Protein AF-A0A7C1IWF7-F1 (afdb_monomer)

Mean predicted aligned error: 3.62 Å

Nearest PDB structures (foldseek):
  7qru-assembly1_B  TM=9.200E-01  e=1.055E-03  Alkalihalophilus pseudofirmus
  6z16-assembly1_b  TM=9.187E-01  e=1.264E-03  Anoxybacillus flavithermus WK1
  7d3u-assembly1_A  TM=8.745E-01  e=8.180E-02  Dietzia sp. DQ12-45-1b
  9dm1-assembly1_P  TM=3.707E-01  e=2.892E+00  Mycolicibacterium smegmatis MC2 155

Solvent-accessible surface area (backbone atoms only — not comparable to full-atom values): 3569 Å² total; per-residue (Å²): 136,84,53,68,66,52,41,54,48,33,65,59,43,32,62,53,35,44,56,49,14,54,50,26,35,65,41,30,80,85,45,90,50,16,66,66,57,12,49,55,42,46,48,46,35,52,55,49,31,21,75,51,68,32,61,71,54,34,34,59,76,66,70,54,88,129

pLDDT: mean 93.24, std 8.2, range [57.25, 98.31]

Secondary structure (DSSP, 8-state):
---HHHHHHHHHHHHHHHHHHHHHHHHTTTSS--HHHHHHHHHHHHHHHHHHH-HHHHHHHTT---

Sequence (66 aa):
MTSLILRTTARYLTPLLLIFSVFLFWRGHNQPGGGFAGGLVAAVPFAIFSIAFGAAEARRVLHVET

Foldseek 3Di:
DQDPVLLVCLVVVLVVLLVVLVVLCVCVVPDHGHDVNSVVSNVVSLVSNCVNPNPVVSCVVVVPDD

Structure (mmCIF, N/CA/C/O backbone):
data_AF-A0A7C1IWF7-F1
#
_entry.id   AF-A0A7C1IWF7-F1
#
loop_
_atom_site.group_PDB
_atom_site.id
_atom_site.type_symbol
_atom_site.label_atom_id
_atom_site.label_alt_id
_atom_site.label_comp_id
_atom_site.label_asym_id
_atom_site.label_entity_id
_atom_site.label_seq_id
_atom_site.pdbx_PDB_ins_code
_atom_site.Cartn_x
_atom_site.Cartn_y
_atom_site.Cartn_z
_atom_site.occupancy
_atom_site.B_iso_or_equiv
_atom_site.auth_seq_id
_atom_site.auth_comp_id
_atom_site.auth_asym_id
_atom_site.auth_atom_id
_atom_site.pdbx_PDB_model_num
ATOM 1 N N . MET A 1 1 ? -10.337 2.225 20.007 1.00 57.25 1 MET A N 1
ATOM 2 C CA . MET A 1 1 ? -10.751 3.546 19.486 1.00 57.25 1 MET A CA 1
ATOM 3 C C . MET A 1 1 ? -10.769 3.494 17.965 1.00 57.25 1 MET A C 1
ATOM 5 O O . MET A 1 1 ? -9.713 3.371 17.361 1.00 57.25 1 MET A O 1
ATOM 9 N N . THR A 1 2 ? -11.942 3.518 17.334 1.00 73.38 2 THR A N 1
ATOM 10 C CA . THR A 1 2 ? -12.068 3.542 15.866 1.00 73.38 2 THR A CA 1
ATOM 11 C C . THR A 1 2 ? -12.176 4.984 15.381 1.00 73.38 2 THR A C 1
ATOM 13 O O . THR A 1 2 ? -13.215 5.613 15.554 1.00 73.38 2 THR A O 1
ATOM 16 N N . SER A 1 3 ? -11.106 5.521 14.790 1.00 93.81 3 SER A N 1
ATOM 17 C CA . SER A 1 3 ? -11.115 6.871 14.208 1.00 93.81 3 SER A CA 1
ATOM 18 C C . SER A 1 3 ? -11.827 6.874 12.853 1.00 93.81 3 SER A C 1
ATOM 20 O O . SER A 1 3 ? -11.414 6.168 11.928 1.00 93.81 3 SER A O 1
ATOM 22 N N . LEU A 1 4 ? -12.883 7.686 12.731 1.00 94.81 4 LEU A N 1
ATOM 23 C CA . LEU A 1 4 ? -13.633 7.865 11.482 1.00 94.81 4 LEU A CA 1
ATOM 24 C C . LEU A 1 4 ? -12.745 8.438 10.372 1.00 94.81 4 LEU A C 1
ATOM 26 O O . LEU A 1 4 ? -12.797 7.963 9.238 1.00 94.81 4 LEU A O 1
ATOM 30 N N . ILE A 1 5 ? -11.898 9.412 10.716 1.00 95.88 5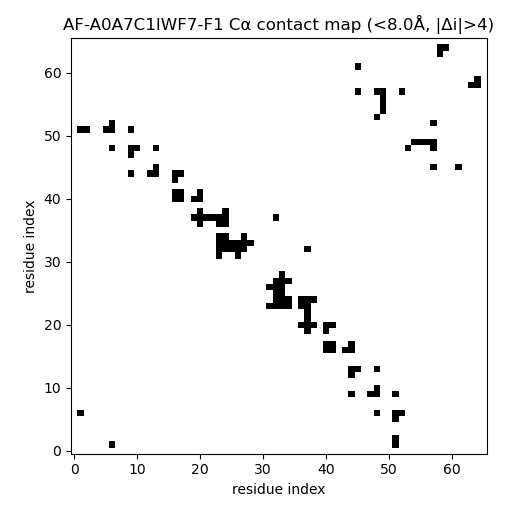 ILE A N 1
ATOM 31 C CA . ILE A 1 5 ? -10.968 10.045 9.776 1.00 95.88 5 ILE A CA 1
ATOM 32 C C . ILE A 1 5 ? -9.980 8.998 9.263 1.00 95.88 5 ILE A C 1
ATOM 34 O O . ILE A 1 5 ? -9.861 8.815 8.057 1.00 95.88 5 ILE A O 1
ATOM 38 N N . LEU A 1 6 ? -9.340 8.239 10.161 1.00 94.88 6 LEU A N 1
ATOM 39 C CA . LEU A 1 6 ? -8.352 7.229 9.771 1.00 94.88 6 LEU A CA 1
ATOM 40 C C . LEU A 1 6 ? -8.962 6.151 8.869 1.00 94.88 6 LEU A C 1
ATOM 42 O O . LEU A 1 6 ? -8.380 5.808 7.844 1.00 94.88 6 LEU A O 1
ATOM 46 N N . ARG A 1 7 ? -10.140 5.629 9.227 1.00 95.38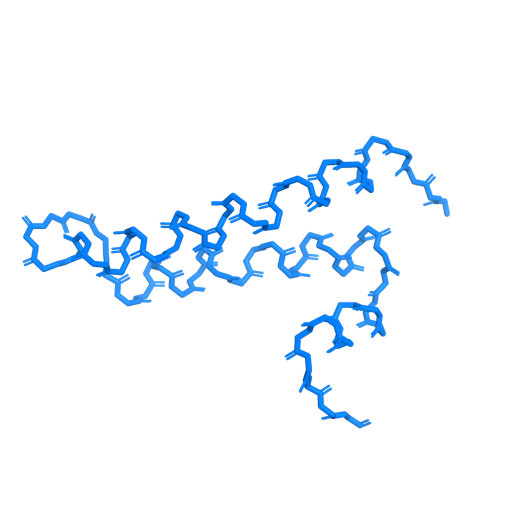 7 ARG A N 1
ATOM 47 C CA . ARG A 1 7 ? -10.818 4.581 8.448 1.00 95.38 7 ARG A CA 1
ATOM 48 C C . ARG A 1 7 ? -11.237 5.063 7.066 1.00 95.38 7 ARG A C 1
ATOM 50 O O . ARG A 1 7 ? -11.051 4.342 6.087 1.00 95.38 7 ARG A O 1
ATOM 57 N N . THR A 1 8 ? -11.772 6.277 6.987 1.00 96.31 8 THR A N 1
ATOM 58 C CA . THR A 1 8 ? -12.170 6.888 5.714 1.00 96.31 8 THR A CA 1
ATOM 59 C C . THR A 1 8 ? -10.948 7.119 4.829 1.00 96.31 8 THR A C 1
ATOM 61 O O . THR A 1 8 ? -10.926 6.673 3.683 1.00 96.31 8 THR A O 1
ATOM 64 N N . THR A 1 9 ? -9.892 7.718 5.380 1.00 96.31 9 THR A N 1
ATOM 65 C CA . THR A 1 9 ? -8.639 7.972 4.662 1.00 96.31 9 THR A CA 1
ATOM 66 C C . THR A 1 9 ? -7.976 6.678 4.199 1.00 96.3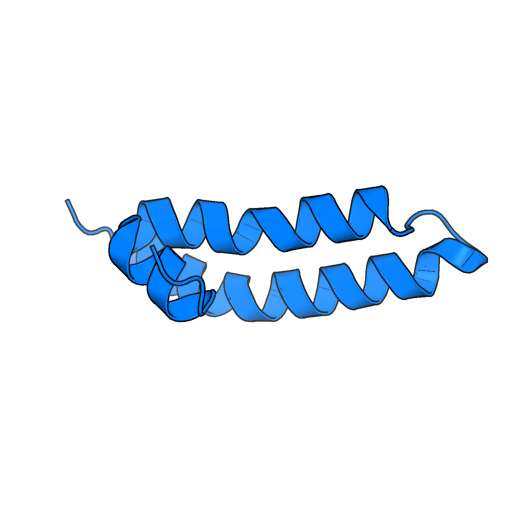1 9 THR A C 1
ATOM 68 O O . THR A 1 9 ? -7.596 6.581 3.037 1.00 96.31 9 THR A O 1
ATOM 71 N N . ALA A 1 10 ? -7.891 5.651 5.050 1.00 95.38 10 ALA A N 1
ATOM 72 C CA . ALA A 1 10 ? -7.312 4.357 4.686 1.00 95.38 10 ALA A CA 1
ATOM 73 C C . ALA A 1 10 ? -8.051 3.703 3.506 1.00 95.38 10 ALA A C 1
ATOM 75 O O . ALA A 1 10 ? 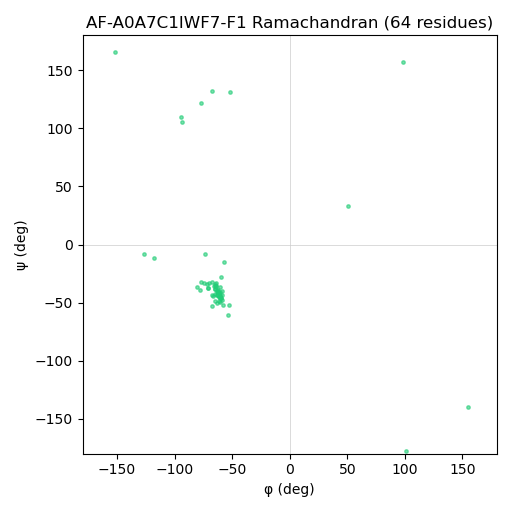-7.414 3.166 2.598 1.00 95.38 10 ALA A O 1
ATOM 76 N N . ARG A 1 11 ? -9.388 3.795 3.473 1.00 94.69 11 ARG A N 1
ATOM 77 C CA . ARG A 1 11 ? -10.208 3.231 2.390 1.00 94.69 11 ARG A CA 1
ATOM 78 C C . ARG A 1 11 ? -9.952 3.918 1.043 1.00 94.69 11 ARG A C 1
ATOM 80 O O . ARG A 1 11 ? -9.895 3.222 0.035 1.00 94.69 11 ARG A O 1
ATOM 87 N N . TYR A 1 12 ? -9.748 5.237 1.021 1.00 96.44 12 TYR A N 1
ATOM 88 C CA . TYR A 1 12 ? -9.425 5.973 -0.211 1.00 96.44 12 TYR A CA 1
ATOM 89 C C . TYR A 1 12 ? -7.946 5.880 -0.611 1.00 96.44 12 TYR A C 1
ATOM 91 O O . TYR A 1 12 ? -7.638 5.771 -1.797 1.00 96.44 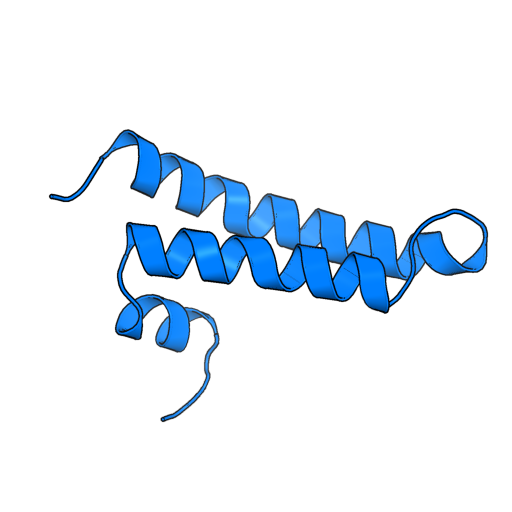12 TYR A O 1
ATOM 99 N N . LEU A 1 13 ? -7.024 5.877 0.357 1.00 96.38 13 LEU A N 1
ATOM 100 C CA . LEU A 1 13 ? -5.589 5.758 0.084 1.00 96.38 13 LEU A CA 1
ATOM 101 C C . LEU A 1 13 ? -5.210 4.390 -0.477 1.00 96.38 13 LEU A C 1
ATOM 103 O O . LEU A 1 13 ? -4.286 4.312 -1.279 1.00 96.38 13 LEU A O 1
ATOM 107 N N . THR A 1 14 ? -5.908 3.324 -0.079 1.00 95.75 14 THR A N 1
ATOM 108 C CA . THR A 1 14 ? -5.587 1.959 -0.518 1.00 95.75 14 THR A CA 1
ATOM 109 C C . THR A 1 14 ? -5.526 1.823 -2.046 1.00 95.75 14 THR A C 1
ATOM 111 O O . THR A 1 14 ? -4.450 1.520 -2.559 1.00 95.75 14 THR A O 1
ATOM 114 N N . PRO A 1 15 ? -6.602 2.093 -2.811 1.00 96.56 15 PRO A N 1
ATOM 115 C CA . PRO A 1 15 ? -6.544 2.000 -4.270 1.00 96.56 15 PRO A CA 1
ATOM 116 C C . PRO A 1 15 ? -5.594 3.034 -4.893 1.00 96.56 15 PRO A C 1
ATOM 118 O O . PRO A 1 15 ? -4.898 2.714 -5.853 1.00 96.56 15 PRO A O 1
ATOM 121 N N . LEU A 1 16 ? -5.510 4.248 -4.335 1.00 98.06 16 LEU A N 1
ATOM 122 C CA . LEU A 1 16 ? -4.635 5.305 -4.851 1.00 98.06 16 LEU A CA 1
ATOM 123 C C . LEU A 1 16 ? -3.153 4.901 -4.807 1.00 98.06 16 LEU A C 1
ATOM 125 O O . LEU A 1 16 ? -2.441 5.038 -5.802 1.00 98.06 16 LEU A O 1
ATOM 129 N N . LEU A 1 17 ? -2.690 4.387 -3.665 1.00 97.94 17 LEU A N 1
ATOM 130 C CA . LEU A 1 17 ? -1.299 3.975 -3.478 1.00 97.94 17 LEU A CA 1
ATOM 131 C C . LEU A 1 17 ? -0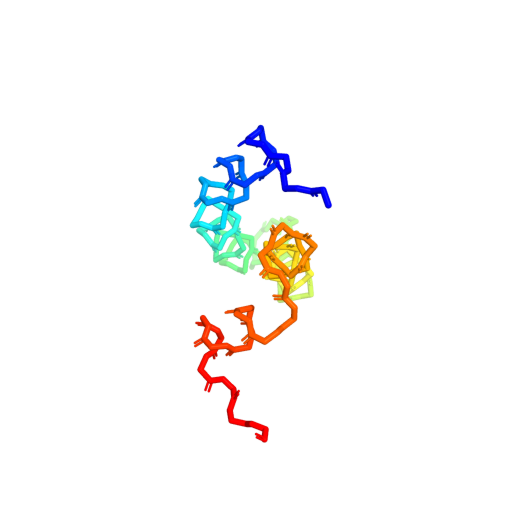.957 2.722 -4.288 1.00 97.94 17 LEU A C 1
ATOM 133 O O . LEU A 1 17 ? 0.161 2.619 -4.785 1.00 97.94 17 LEU A O 1
ATOM 137 N N . LEU A 1 18 ? -1.909 1.805 -4.481 1.00 97.38 18 LEU A N 1
ATOM 138 C CA . LEU A 1 18 ? -1.707 0.643 -5.350 1.00 97.38 18 LEU A CA 1
ATOM 139 C C . LEU A 1 18 ? -1.553 1.053 -6.820 1.00 97.38 18 LEU A C 1
ATOM 141 O O . LEU A 1 18 ? -0.620 0.602 -7.482 1.00 97.38 18 LEU A O 1
ATOM 145 N N . ILE A 1 19 ? -2.394 1.965 -7.317 1.00 98.31 19 ILE A N 1
ATOM 146 C CA . ILE A 1 19 ? -2.244 2.522 -8.672 1.00 98.31 19 ILE A CA 1
ATOM 147 C C . ILE A 1 19 ? -0.891 3.232 -8.805 1.00 98.31 19 ILE A C 1
ATOM 149 O O . ILE A 1 19 ? -0.174 3.040 -9.789 1.00 98.31 19 ILE A O 1
ATOM 153 N N . PHE A 1 20 ? -0.505 4.018 -7.798 1.00 98.19 20 PHE A N 1
ATOM 154 C CA . PHE A 1 20 ? 0.774 4.723 -7.807 1.00 98.19 20 PHE A CA 1
ATOM 155 C C . PHE A 1 20 ? 1.980 3.772 -7.749 1.00 98.19 20 PHE A C 1
ATOM 157 O O . PHE A 1 20 ? 2.984 4.010 -8.417 1.00 98.19 20 PHE A O 1
ATOM 164 N N . SER A 1 21 ? 1.875 2.661 -7.018 1.00 98.19 21 SER A N 1
ATOM 165 C CA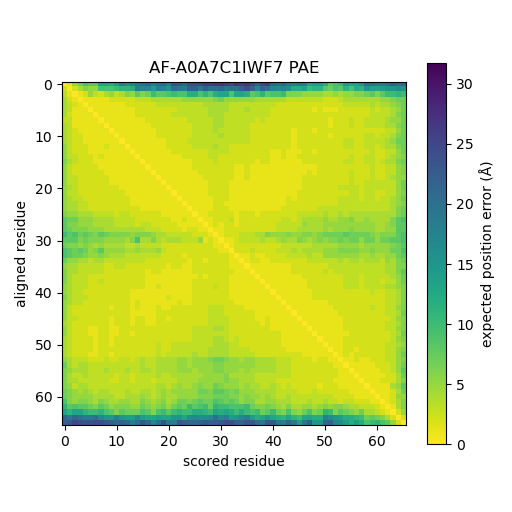 . SER A 1 21 ? 2.887 1.602 -7.004 1.00 98.19 21 SER A CA 1
ATOM 166 C C . SER A 1 21 ? 3.100 1.001 -8.398 1.00 98.19 21 SER A C 1
ATOM 168 O O . SER A 1 21 ? 4.242 0.904 -8.852 1.00 98.19 21 SER A O 1
ATOM 170 N N . VAL A 1 22 ? 2.017 0.682 -9.118 1.00 98.12 22 VAL A N 1
ATOM 171 C CA . VAL A 1 22 ? 2.091 0.176 -10.501 1.00 98.12 22 VAL A CA 1
ATOM 172 C C . VAL A 1 22 ? 2.726 1.212 -11.430 1.00 98.12 22 VAL A C 1
ATOM 174 O O . VAL A 1 22 ? 3.580 0.872 -12.251 1.00 98.12 22 VAL A O 1
ATOM 177 N N . PHE A 1 23 ? 2.375 2.490 -11.267 1.00 97.81 23 PHE A N 1
ATOM 178 C CA . PHE A 1 23 ? 3.017 3.581 -11.999 1.00 97.81 23 PHE A CA 1
ATOM 179 C C . PHE A 1 23 ? 4.531 3.641 -11.739 1.00 97.81 23 PHE A C 1
ATOM 181 O O . PHE A 1 23 ? 5.309 3.721 -12.691 1.00 97.81 23 PHE A O 1
ATOM 188 N N . LEU A 1 24 ? 4.968 3.566 -10.476 1.00 98.00 24 LEU A N 1
ATOM 189 C CA . LEU A 1 24 ? 6.392 3.576 -10.117 1.00 98.00 24 LEU A CA 1
ATOM 190 C C . LEU A 1 24 ? 7.138 2.362 -10.669 1.00 98.00 24 LEU A C 1
ATOM 192 O O . LEU A 1 24 ? 8.270 2.507 -11.139 1.00 98.00 24 LEU A O 1
ATOM 196 N N . PHE A 1 25 ? 6.506 1.188 -10.641 1.00 98.06 25 PHE A N 1
ATOM 197 C CA . PHE A 1 25 ? 7.051 -0.029 -11.228 1.00 98.06 25 PHE A CA 1
ATOM 198 C C . PHE A 1 25 ? 7.325 0.160 -12.725 1.00 98.06 25 PHE A C 1
ATOM 200 O O . PHE A 1 25 ? 8.453 -0.045 -13.174 1.00 98.06 25 PHE A O 1
ATOM 207 N N . TRP A 1 26 ? 6.330 0.633 -13.485 1.00 97.44 26 TRP A N 1
ATOM 208 C CA . TRP A 1 26 ? 6.460 0.812 -14.934 1.00 97.44 26 TRP A CA 1
ATOM 209 C C . TRP A 1 26 ? 7.453 1.922 -15.296 1.00 97.44 26 TRP A C 1
ATOM 211 O O . TRP A 1 26 ? 8.306 1.743 -16.171 1.00 97.44 26 TRP A O 1
ATOM 221 N N . ARG A 1 27 ? 7.386 3.060 -14.590 1.00 96.56 27 ARG A N 1
ATOM 222 C CA . ARG A 1 27 ? 8.256 4.230 -14.795 1.00 96.56 27 ARG A CA 1
ATOM 223 C C . ARG A 1 27 ? 9.742 3.914 -14.590 1.00 96.56 27 ARG A C 1
ATOM 225 O O . ARG A 1 27 ? 10.582 4.542 -15.236 1.00 96.56 27 ARG A O 1
ATOM 232 N N . GLY A 1 28 ? 10.052 2.927 -13.747 1.00 96.94 28 GLY A N 1
ATOM 233 C CA . GLY A 1 28 ? 11.411 2.537 -13.365 1.00 96.94 28 GLY A CA 1
ATOM 234 C C . GLY A 1 28 ? 12.355 2.147 -14.503 1.00 96.94 28 GLY A C 1
ATOM 235 O O . GLY A 1 28 ? 13.559 2.105 -14.286 1.00 96.94 28 GLY A O 1
ATOM 236 N N . HIS A 1 29 ? 11.841 1.886 -15.708 1.00 95.75 29 HIS A N 1
ATOM 237 C CA . HIS A 1 29 ? 12.671 1.545 -16.868 1.00 95.75 29 HIS A CA 1
ATOM 238 C C . HIS A 1 29 ? 13.463 2.736 -17.420 1.00 95.75 29 HIS A C 1
ATOM 240 O O . HIS A 1 29 ? 14.570 2.558 -17.910 1.00 95.75 29 HIS A O 1
ATOM 246 N N . ASN A 1 30 ? 12.901 3.947 -17.351 1.00 96.00 30 ASN A N 1
ATOM 247 C CA . ASN A 1 30 ? 13.459 5.132 -18.021 1.00 96.00 30 ASN A CA 1
ATOM 248 C C . ASN A 1 30 ? 13.682 6.317 -17.069 1.00 96.00 30 ASN A C 1
ATOM 250 O O . ASN A 1 30 ? 14.186 7.365 -17.474 1.00 96.00 30 ASN A O 1
ATOM 254 N N . GLN A 1 31 ? 13.211 6.205 -15.829 1.00 96.12 31 GLN A N 1
ATOM 255 C CA . GLN A 1 31 ? 13.122 7.287 -14.854 1.00 96.12 31 GLN A CA 1
ATOM 256 C C . GLN A 1 31 ? 13.225 6.713 -13.430 1.00 96.12 31 GLN A C 1
ATOM 258 O O . GLN A 1 31 ? 13.026 5.511 -13.250 1.00 96.12 31 GLN A O 1
ATOM 263 N N . PRO A 1 32 ? 13.462 7.549 -12.399 1.00 94.19 32 PRO A N 1
ATOM 264 C CA . PRO A 1 32 ? 13.422 7.101 -11.009 1.00 94.19 32 PRO A CA 1
ATOM 265 C C . PRO A 1 32 ? 12.115 6.365 -10.675 1.00 94.19 32 PRO A C 1
ATOM 267 O O . PRO A 1 32 ? 11.023 6.840 -11.000 1.00 94.19 32 PRO A O 1
ATOM 270 N N . GLY A 1 33 ? 12.240 5.199 -10.041 1.00 95.12 33 GLY A N 1
ATOM 271 C CA . GLY A 1 33 ? 11.140 4.273 -9.776 1.00 95.12 33 GLY A CA 1
ATOM 272 C C . GLY A 1 33 ? 11.651 2.840 -9.616 1.00 95.12 33 GLY A C 1
ATOM 273 O O . GLY A 1 33 ? 12.703 2.615 -9.019 1.00 95.12 33 GLY A O 1
ATOM 274 N N . GLY A 1 34 ? 10.912 1.878 -10.168 1.00 97.06 34 GLY A N 1
ATOM 275 C CA . GLY A 1 34 ? 11.312 0.473 -10.266 1.00 97.06 34 GLY A CA 1
ATOM 276 C C . GLY A 1 34 ? 10.672 -0.434 -9.220 1.00 97.06 34 GLY A C 1
ATOM 277 O O . GLY A 1 34 ? 9.855 -0.005 -8.403 1.00 97.06 34 GLY A O 1
ATOM 278 N N . GLY A 1 35 ? 11.052 -1.714 -9.258 1.00 96.88 35 GLY A N 1
ATOM 279 C CA . GLY A 1 35 ? 10.443 -2.769 -8.444 1.00 96.88 35 GLY A CA 1
ATOM 280 C C . GLY A 1 35 ? 10.556 -2.551 -6.938 1.00 96.88 35 GLY A C 1
ATOM 281 O O . GLY A 1 35 ? 9.581 -2.753 -6.223 1.00 96.88 35 GLY A O 1
ATOM 282 N N . PHE A 1 36 ? 11.705 -2.075 -6.455 1.00 96.62 36 PHE A N 1
ATOM 283 C CA . PHE A 1 36 ? 11.905 -1.832 -5.025 1.00 96.62 36 PHE A CA 1
ATOM 284 C C . PHE A 1 36 ? 11.037 -0.677 -4.506 1.00 96.62 36 PHE A C 1
ATOM 286 O O . PHE A 1 36 ? 10.259 -0.859 -3.572 1.00 96.62 36 PHE A O 1
ATOM 293 N N . ALA A 1 37 ? 11.107 0.496 -5.146 1.00 96.94 37 ALA A N 1
ATOM 294 C CA . ALA A 1 37 ? 10.300 1.654 -4.760 1.00 96.94 37 ALA A CA 1
ATOM 295 C C . ALA A 1 37 ? 8.794 1.379 -4.920 1.00 96.94 37 ALA A C 1
ATOM 297 O O . ALA A 1 37 ? 8.012 1.685 -4.020 1.00 96.94 37 ALA A O 1
ATOM 298 N N . GLY A 1 38 ? 8.392 0.746 -6.028 1.00 97.81 38 GLY A N 1
ATOM 299 C CA . GLY A 1 38 ? 7.013 0.313 -6.249 1.00 97.81 38 GLY A CA 1
ATOM 300 C C . GLY A 1 38 ? 6.542 -0.681 -5.185 1.00 97.81 38 GLY A C 1
ATOM 301 O O . GLY A 1 38 ? 5.456 -0.509 -4.637 1.00 97.81 38 GLY A O 1
ATOM 302 N N . GLY A 1 39 ? 7.370 -1.664 -4.824 1.00 97.50 39 GLY A N 1
ATOM 303 C CA . GLY A 1 39 ? 7.069 -2.651 -3.784 1.00 97.50 39 GLY A CA 1
ATOM 304 C C . GLY A 1 39 ? 6.900 -2.034 -2.393 1.00 97.50 39 GLY A C 1
ATOM 305 O O . GLY A 1 39 ? 5.938 -2.352 -1.696 1.00 97.50 39 GLY A O 1
ATOM 306 N N . LEU A 1 40 ? 7.769 -1.091 -2.009 1.00 97.81 40 LEU A N 1
ATOM 307 C CA . LEU A 1 40 ? 7.613 -0.349 -0.753 1.00 97.81 40 LEU A CA 1
ATOM 308 C C . LEU A 1 40 ? 6.291 0.424 -0.725 1.00 97.81 40 LEU A C 1
ATOM 310 O O . LEU A 1 40 ? 5.545 0.332 0.248 1.00 97.81 40 LEU A O 1
ATOM 314 N N . VAL A 1 41 ? 5.960 1.132 -1.809 1.00 97.94 41 VAL A N 1
ATOM 315 C CA . VAL A 1 41 ? 4.692 1.870 -1.917 1.00 97.94 41 VAL A CA 1
ATOM 316 C C . VAL A 1 41 ? 3.483 0.930 -1.924 1.00 97.94 41 VAL A C 1
ATOM 318 O O . VAL A 1 41 ? 2.463 1.282 -1.339 1.00 97.94 41 VAL A O 1
ATOM 321 N N . ALA A 1 42 ? 3.591 -0.272 -2.502 1.00 97.00 42 ALA A N 1
ATOM 322 C CA . ALA A 1 42 ? 2.536 -1.286 -2.441 1.00 97.00 42 ALA A CA 1
ATOM 323 C C . ALA A 1 42 ? 2.279 -1.784 -1.012 1.00 97.00 42 ALA A C 1
ATOM 325 O O . ALA A 1 42 ? 1.137 -2.081 -0.679 1.00 97.00 42 ALA A O 1
ATOM 326 N N . ALA A 1 43 ? 3.302 -1.853 -0.154 1.00 96.69 43 ALA A N 1
ATOM 327 C CA . ALA A 1 43 ? 3.161 -2.319 1.228 1.00 96.69 43 ALA A CA 1
ATOM 328 C C . ALA A 1 43 ? 2.475 -1.290 2.154 1.00 96.69 43 ALA A C 1
ATOM 330 O O . ALA A 1 43 ? 1.725 -1.665 3.060 1.00 96.69 43 ALA A O 1
ATOM 331 N N . VAL A 1 44 ? 2.694 0.009 1.917 1.00 97.00 44 VAL A N 1
ATOM 332 C CA . VAL A 1 44 ? 2.148 1.116 2.728 1.00 97.00 44 VAL A CA 1
ATOM 333 C C . VAL A 1 44 ? 0.622 1.068 2.922 1.00 97.00 44 VAL A C 1
ATOM 335 O O . VAL A 1 44 ? 0.188 1.151 4.076 1.00 97.00 44 VAL A O 1
ATOM 338 N N . PRO A 1 45 ? -0.226 0.942 1.879 1.00 95.69 45 PRO A N 1
ATOM 339 C CA . PRO A 1 45 ? -1.674 0.944 2.063 1.00 95.69 45 PRO A CA 1
ATOM 340 C C . PRO A 1 45 ? -2.151 -0.201 2.957 1.00 95.69 45 PRO A C 1
ATOM 342 O O . PRO A 1 45 ? -3.031 0.021 3.783 1.00 95.69 45 PRO A O 1
ATOM 345 N N . PHE A 1 46 ? -1.537 -1.384 2.879 1.00 95.00 46 PHE A N 1
ATOM 346 C CA . PHE A 1 46 ? -1.889 -2.513 3.745 1.00 95.00 46 PHE A CA 1
ATOM 347 C C . PHE A 1 46 ? -1.453 -2.297 5.195 1.00 95.00 46 PHE A C 1
ATOM 349 O O . PHE A 1 46 ? -2.208 -2.625 6.112 1.00 95.00 46 PHE A O 1
ATOM 356 N N . ALA A 1 47 ? -0.288 -1.680 5.421 1.00 95.31 47 ALA A N 1
ATOM 357 C CA . 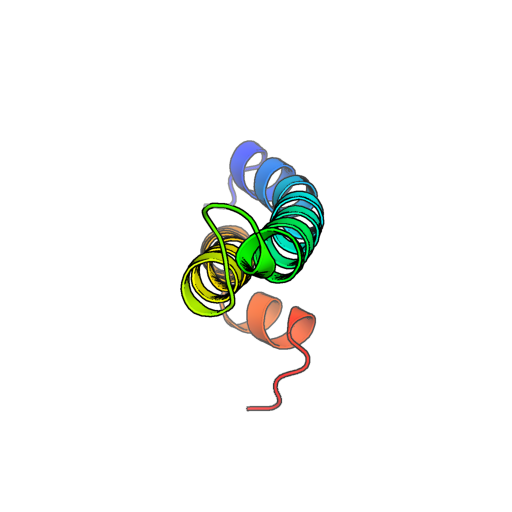ALA A 1 47 ? 0.138 -1.284 6.761 1.00 95.31 47 ALA A CA 1
ATOM 358 C C . ALA A 1 47 ? -0.859 -0.289 7.383 1.00 95.31 47 ALA A C 1
ATOM 360 O O . ALA A 1 47 ? -1.362 -0.525 8.483 1.00 95.31 47 ALA A O 1
ATOM 361 N N . ILE A 1 48 ? -1.238 0.764 6.649 1.00 94.75 48 ILE A N 1
ATOM 362 C CA . ILE A 1 48 ? -2.236 1.752 7.098 1.00 94.75 48 ILE A CA 1
ATOM 363 C C . ILE A 1 48 ? -3.603 1.088 7.329 1.00 94.75 48 ILE A C 1
ATOM 365 O O . ILE A 1 48 ? -4.251 1.337 8.349 1.00 94.75 48 ILE A O 1
ATOM 369 N N . PHE A 1 49 ? -4.038 0.215 6.417 1.00 95.12 49 PHE A N 1
ATOM 370 C CA . PHE A 1 49 ? -5.306 -0.504 6.529 1.00 95.12 49 PHE A CA 1
ATOM 371 C C . PHE A 1 49 ? -5.333 -1.410 7.767 1.00 95.12 49 PHE A C 1
ATOM 373 O O . PHE A 1 49 ? -6.339 -1.442 8.477 1.00 95.12 49 PHE A O 1
ATOM 380 N N . SER A 1 50 ? -4.218 -2.073 8.093 1.00 94.81 50 SER A N 1
ATOM 381 C CA . SER A 1 50 ? -4.095 -2.904 9.297 1.00 94.81 50 SER A CA 1
ATOM 382 C C . SER A 1 50 ? -4.216 -2.099 10.594 1.00 94.81 50 SER A C 1
ATOM 384 O O . SER A 1 50 ? -4.850 -2.562 11.540 1.00 94.81 50 SER A O 1
ATOM 386 N N . ILE A 1 51 ? -3.702 -0.865 10.626 1.00 94.69 51 ILE A N 1
ATOM 387 C CA . ILE A 1 51 ? -3.841 0.043 11.775 1.00 94.69 51 ILE A CA 1
ATOM 388 C C . ILE A 1 51 ? -5.293 0.545 11.889 1.00 94.69 51 ILE A C 1
ATOM 390 O O . ILE A 1 51 ? -5.824 0.685 12.990 1.00 94.69 51 ILE A O 1
ATOM 394 N N . ALA A 1 52 ? -5.962 0.797 10.759 1.00 94.94 52 ALA A N 1
ATOM 395 C CA . ALA A 1 52 ? -7.319 1.347 10.724 1.00 94.94 52 ALA A CA 1
ATOM 396 C C . ALA A 1 52 ? -8.430 0.312 11.016 1.00 94.94 52 ALA A C 1
ATOM 398 O O . ALA A 1 52 ? -9.428 0.630 11.685 1.00 94.94 52 ALA A O 1
ATOM 399 N N . PHE A 1 53 ? -8.275 -0.913 10.505 1.00 94.00 53 PHE A N 1
ATOM 400 C CA . PHE A 1 53 ? -9.295 -1.972 10.519 1.00 94.00 53 PHE A CA 1
ATOM 401 C C . PHE A 1 53 ? -8.884 -3.225 11.303 1.00 94.00 53 PHE A C 1
ATOM 403 O O . PHE A 1 53 ? -9.749 -4.036 11.626 1.00 94.00 53 PHE A O 1
ATOM 410 N N . GLY A 1 54 ? -7.611 -3.353 11.676 1.00 92.94 54 GLY A N 1
ATOM 411 C CA . GLY A 1 54 ? -7.058 -4.525 12.349 1.00 92.94 54 GLY A CA 1
ATOM 412 C C . GLY A 1 54 ? -6.339 -5.475 11.388 1.00 92.94 54 GLY A C 1
ATOM 413 O O . GLY A 1 54 ? -6.602 -5.509 10.185 1.00 92.94 54 GLY A O 1
ATOM 414 N N . ALA A 1 55 ? -5.424 -6.278 11.938 1.00 91.62 55 ALA A N 1
ATOM 415 C CA . ALA A 1 55 ? -4.587 -7.191 11.161 1.00 91.62 55 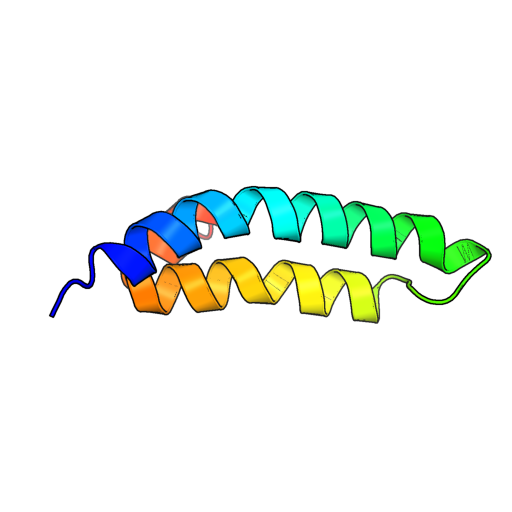ALA A CA 1
ATOM 416 C C . ALA A 1 55 ? -5.388 -8.301 10.460 1.00 91.62 55 ALA A C 1
ATOM 418 O O . ALA A 1 55 ? -5.084 -8.632 9.319 1.00 91.62 55 ALA A O 1
ATOM 419 N N . ALA A 1 56 ? -6.422 -8.847 11.112 1.00 91.12 56 ALA A N 1
ATOM 420 C CA . ALA A 1 56 ? -7.277 -9.880 10.522 1.00 91.12 56 ALA A CA 1
ATOM 421 C C . ALA A 1 56 ? -7.951 -9.384 9.235 1.00 91.12 56 ALA A C 1
ATOM 423 O O . ALA A 1 56 ? -7.938 -10.069 8.216 1.00 91.12 56 ALA A O 1
ATOM 424 N N . GLU A 1 57 ? -8.457 -8.150 9.252 1.00 91.00 57 GLU A N 1
ATOM 425 C CA . GLU A 1 57 ? -9.175 -7.611 8.102 1.00 91.00 57 GLU A CA 1
ATOM 426 C C . GLU A 1 57 ? -8.235 -7.164 6.978 1.00 91.00 57 GLU A C 1
ATOM 428 O O . GLU A 1 57 ? -8.541 -7.339 5.801 1.00 91.00 57 GLU A O 1
ATOM 433 N N . ALA A 1 58 ? -7.034 -6.687 7.318 1.00 91.44 58 ALA A N 1
ATOM 434 C CA . ALA A 1 58 ? -5.983 -6.459 6.328 1.00 91.44 58 ALA A CA 1
ATOM 435 C C . ALA A 1 58 ? -5.542 -7.758 5.624 1.00 91.44 58 ALA A C 1
ATOM 437 O O . ALA A 1 58 ? -5.365 -7.754 4.406 1.00 91.44 58 ALA A O 1
ATOM 438 N N . ARG A 1 59 ? -5.414 -8.877 6.355 1.00 90.81 59 ARG A N 1
ATOM 439 C CA . ARG A 1 59 ? -5.097 -10.199 5.773 1.00 90.81 59 ARG A CA 1
ATOM 440 C C . ARG A 1 59 ? -6.186 -10.684 4.821 1.00 90.81 59 ARG A C 1
ATOM 442 O O . ARG A 1 59 ? -5.869 -11.175 3.741 1.00 90.81 59 ARG A O 1
ATOM 449 N N . ARG A 1 60 ? -7.455 -10.477 5.185 1.00 90.19 60 ARG A N 1
ATOM 450 C CA . ARG A 1 60 ? -8.601 -10.825 4.337 1.00 90.19 60 ARG A CA 1
ATOM 451 C C . ARG A 1 60 ? -8.583 -10.066 3.012 1.00 90.19 60 ARG A C 1
ATOM 453 O O . ARG A 1 60 ? -8.777 -10.671 1.966 1.00 90.19 60 ARG A O 1
ATOM 460 N N . VAL A 1 61 ? -8.306 -8.760 3.046 1.00 87.44 61 VAL A N 1
ATOM 461 C CA . VAL A 1 61 ? -8.184 -7.934 1.828 1.00 87.44 61 VAL A CA 1
ATOM 462 C C . VAL A 1 61 ? -7.006 -8.384 0.957 1.00 87.44 61 VAL A C 1
ATOM 464 O O . VAL A 1 61 ? -7.101 -8.367 -0.269 1.00 87.44 61 VAL A O 1
ATOM 467 N N . LEU A 1 62 ? -5.912 -8.818 1.582 1.00 87.75 62 LEU A N 1
ATOM 468 C CA . LEU A 1 62 ? -4.745 -9.364 0.891 1.00 87.75 62 LEU A CA 1
ATOM 469 C C . LEU A 1 62 ? -4.960 -10.778 0.323 1.00 87.75 62 LEU A C 1
ATOM 471 O O . LEU A 1 62 ? -4.098 -11.244 -0.414 1.00 87.75 62 LEU A O 1
ATOM 475 N N . HIS A 1 63 ? -6.077 -11.449 0.636 1.00 86.00 63 HIS A N 1
ATOM 476 C CA . HIS A 1 63 ? -6.324 -12.860 0.299 1.00 86.00 63 HIS A CA 1
ATOM 477 C C . HIS A 1 63 ? -5.168 -13.786 0.713 1.00 86.00 63 HIS A C 1
ATOM 479 O O . HIS A 1 63 ? -4.867 -14.769 0.041 1.00 86.00 63 HIS A O 1
ATOM 485 N N . VAL A 1 64 ? -4.500 -13.458 1.820 1.00 83.25 64 VAL A N 1
ATOM 486 C CA . VAL A 1 64 ? -3.436 -14.290 2.382 1.00 83.25 64 VAL A CA 1
ATOM 487 C C . VAL A 1 64 ? -4.074 -15.175 3.442 1.00 83.25 64 VAL A C 1
ATOM 489 O O . VAL A 1 64 ? -4.500 -14.675 4.485 1.00 83.25 64 VAL A O 1
ATOM 492 N N . GLU A 1 65 ? -4.164 -16.474 3.162 1.00 66.69 65 GLU A N 1
ATOM 493 C CA . GLU A 1 65 ? -4.580 -17.467 4.151 1.00 66.69 65 GLU A CA 1
ATOM 494 C C . GLU A 1 65 ? -3.503 -17.584 5.242 1.00 66.69 65 GLU A C 1
ATOM 496 O O . GLU A 1 65 ? -2.306 -17.663 4.953 1.00 66.69 65 GLU A O 1
ATOM 501 N N . THR A 1 66 ? -3.931 -17.546 6.504 1.00 58.31 66 THR A N 1
ATOM 502 C CA . THR A 1 66 ? -3.113 -17.879 7.681 1.00 58.31 66 THR A CA 1
ATOM 503 C C . THR A 1 66 ? -3.835 -18.872 8.545 1.00 58.31 66 THR A C 1
ATOM 505 O O . THR A 1 66 ? -5.055 -18.652 8.724 1.00 58.31 66 THR A O 1
#

Radius of gyration: 13.34 Å; Cα contacts (8 Å, |Δi|>4): 66; chains: 1; bounding box: 27×28×38 Å